Protein AF-A0A534ASK3-F1 (afdb_monomer_lite)

Radius of gyration: 21.66 Å; chains: 1; bounding box: 37×24×74 Å

Sequence (102 aa):
YEHLVEVEGAAWNAELVLRGASERLIPILMTAAVTALGLAPLAFGLSRPGQEIEGPMAVTVLGGLVSSTLLNLVVLPALAERYVQLHPRADAKAVAQPEGAA

Secondary structure (DSSP, 8-state):
-HHHHHTS---SSHHHHHHHHHHHHHHHHHHHHHHHHHHHHHHH-TTSTT-TTHHHHHHHHHHHHHHHHHHHHHHHHHHHHHHHHH-TTSHHHHTT--S---

pLDDT: mean 76.42, std 16.53, range [36.75, 96.25]

Structure (mmCIF, N/CA/C/O backbone):
data_AF-A0A534ASK3-F1
#
_entry.id   AF-A0A534ASK3-F1
#
loop_
_atom_site.group_PDB
_atom_site.id
_atom_site.type_symbol
_atom_site.label_atom_id
_atom_site.label_alt_id
_atom_site.label_comp_id
_atom_site.label_asym_id
_atom_site.label_entity_id
_atom_site.label_seq_id
_atom_site.pdbx_PDB_ins_code
_atom_site.Cartn_x
_atom_site.Cartn_y
_atom_site.Cartn_z
_atom_site.occupancy
_atom_site.B_iso_or_equiv
_atom_site.auth_seq_id
_atom_site.auth_comp_id
_atom_site.auth_asym_id
_atom_site.auth_atom_id
_atom_site.pdbx_PDB_model_num
ATOM 1 N N . TYR A 1 1 ? -1.273 0.846 17.569 1.00 53.47 1 TYR A N 1
ATOM 2 C CA . TYR A 1 1 ? -2.291 0.095 18.328 1.00 53.47 1 TYR A CA 1
ATOM 3 C C . TYR A 1 1 ? -1.906 -0.008 19.795 1.00 53.47 1 TYR A C 1
ATOM 5 O O . TYR A 1 1 ? -2.590 0.638 20.566 1.00 53.47 1 TYR A O 1
ATOM 13 N N . GLU A 1 2 ? -0.806 -0.671 20.186 1.00 50.69 2 GLU A N 1
ATOM 14 C CA . GLU A 1 2 ? -0.387 -0.728 21.609 1.00 50.69 2 GLU A CA 1
ATOM 15 C C . GLU A 1 2 ? -0.232 0.652 22.258 1.00 50.69 2 GLU A C 1
ATOM 17 O O . GLU A 1 2 ? -0.837 0.889 23.288 1.00 50.69 2 GLU A O 1
ATOM 22 N N . HIS A 1 3 ? 0.429 1.618 21.609 1.00 57.09 3 HIS A N 1
ATOM 23 C CA . HIS A 1 3 ? 0.541 2.974 22.169 1.00 57.09 3 HIS A CA 1
ATOM 24 C C . HIS A 1 3 ? -0.826 3.673 22.363 1.00 57.09 3 HIS A C 1
ATOM 26 O O . HIS A 1 3 ? -1.035 4.323 23.377 1.00 57.09 3 HIS A O 1
ATOM 32 N N . LEU A 1 4 ? -1.789 3.516 21.442 1.00 54.56 4 LEU A N 1
ATOM 33 C CA . LEU A 1 4 ? -3.132 4.115 21.585 1.00 54.56 4 LEU A CA 1
ATOM 34 C C . LEU A 1 4 ? -3.980 3.423 22.670 1.00 54.56 4 LEU A C 1
ATOM 36 O O . LEU A 1 4 ? -4.817 4.057 23.305 1.00 54.56 4 LEU A O 1
ATOM 40 N N . VAL A 1 5 ? -3.787 2.122 22.882 1.00 55.22 5 VAL A N 1
ATOM 41 C CA . VAL A 1 5 ? -4.566 1.346 23.858 1.00 55.22 5 VAL A CA 1
ATOM 42 C C . VAL A 1 5 ? -3.942 1.427 25.258 1.00 55.22 5 VAL A C 1
ATOM 44 O O . VAL A 1 5 ? -4.671 1.555 26.236 1.00 55.22 5 VAL A O 1
ATOM 47 N N . GLU A 1 6 ? -2.611 1.405 25.370 1.00 54.53 6 GLU A N 1
ATOM 48 C CA . GLU A 1 6 ? -1.890 1.444 26.653 1.00 54.53 6 GLU A CA 1
ATOM 49 C C . GLU A 1 6 ? -1.605 2.862 27.163 1.00 54.53 6 GLU A C 1
ATOM 51 O O . GLU A 1 6 ? -1.571 3.057 28.376 1.00 54.53 6 GLU A O 1
ATOM 56 N N . VAL A 1 7 ? -1.404 3.851 26.280 1.00 53.94 7 VAL A N 1
ATOM 57 C CA . VAL A 1 7 ? -1.040 5.227 26.683 1.00 53.94 7 VAL A CA 1
ATOM 58 C C . VAL A 1 7 ? -2.235 6.182 26.615 1.00 53.94 7 VAL A C 1
ATOM 60 O O . VAL A 1 7 ? -2.378 7.027 27.494 1.00 53.94 7 VAL A O 1
ATOM 63 N N . GLU A 1 8 ? -3.117 6.041 25.616 1.00 52.69 8 GLU A N 1
ATOM 64 C CA . GLU A 1 8 ? -4.306 6.902 25.446 1.00 52.69 8 GLU A CA 1
ATOM 65 C C . GLU A 1 8 ? -5.599 6.306 26.044 1.00 52.69 8 GLU A C 1
ATOM 67 O O . GLU A 1 8 ? -6.600 7.012 26.147 1.00 52.69 8 GLU A O 1
ATOM 72 N N . GLY A 1 9 ? -5.605 5.033 26.466 1.00 53.97 9 GLY A N 1
ATOM 73 C CA . GLY A 1 9 ? -6.784 4.385 27.064 1.00 53.97 9 GLY A CA 1
ATOM 74 C C . GLY A 1 9 ? -7.970 4.233 26.103 1.00 53.97 9 GLY A C 1
ATOM 75 O O . GLY A 1 9 ? -9.119 4.126 26.536 1.00 53.97 9 GLY A O 1
ATOM 76 N N . ALA A 1 10 ? -7.718 4.265 24.794 1.00 55.59 10 ALA A N 1
ATOM 77 C CA . ALA A 1 10 ? -8.770 4.278 23.794 1.00 55.59 10 ALA A CA 1
ATOM 78 C C . ALA A 1 10 ? -9.436 2.894 23.652 1.00 55.59 10 ALA A C 1
ATOM 80 O O . ALA A 1 10 ? -8.767 1.870 23.497 1.00 55.59 10 ALA A O 1
ATOM 81 N N . ALA A 1 11 ? -10.772 2.883 23.705 1.00 60.16 11 ALA A N 1
ATOM 82 C CA . ALA A 1 11 ? -11.591 1.679 23.577 1.00 60.16 11 ALA A CA 1
ATOM 83 C C . ALA A 1 11 ? -11.368 0.989 22.223 1.00 60.16 11 ALA A C 1
ATOM 85 O O . ALA A 1 11 ? -11.131 1.649 21.204 1.00 60.16 11 ALA A O 1
ATOM 86 N N . TRP A 1 12 ? -11.498 -0.337 22.194 1.00 63.75 12 TRP A N 1
ATOM 87 C CA . TRP A 1 12 ? -11.413 -1.124 20.967 1.00 63.75 12 TRP A CA 1
ATOM 88 C C . TRP A 1 12 ? -12.657 -0.851 20.113 1.00 63.75 12 TRP A C 1
ATOM 90 O O . TRP A 1 12 ? -13.656 -1.559 20.175 1.00 63.75 12 TRP A O 1
ATOM 100 N N . ASN A 1 13 ? -12.609 0.220 19.321 1.00 69.06 13 ASN A N 1
ATOM 101 C CA . ASN A 1 13 ?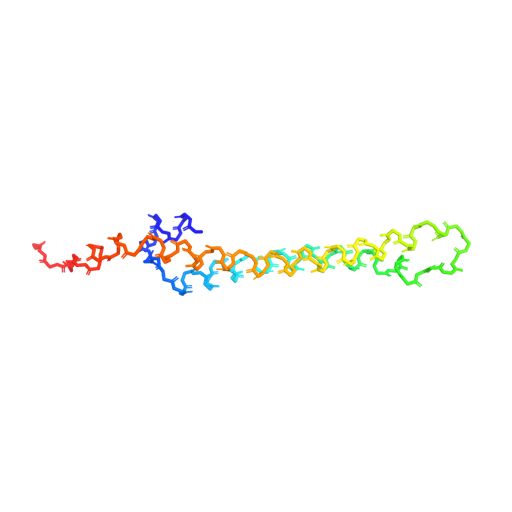 -13.714 0.691 18.496 1.00 69.06 13 ASN A CA 1
ATOM 102 C C . ASN A 1 13 ? -13.287 0.883 17.028 1.00 69.06 13 ASN A C 1
ATOM 104 O O . ASN A 1 13 ? -12.105 0.855 16.676 1.00 69.06 13 ASN A O 1
ATOM 108 N N . ALA A 1 14 ? -14.272 1.065 16.145 1.00 72.56 14 ALA A N 1
ATOM 109 C CA . ALA A 1 14 ? -14.031 1.265 14.714 1.00 72.56 14 ALA A CA 1
ATOM 110 C C . ALA A 1 14 ? -13.181 2.519 14.420 1.00 72.56 14 ALA A C 1
ATOM 112 O O . ALA A 1 14 ? -12.438 2.550 13.440 1.00 72.56 14 ALA A O 1
ATOM 113 N N . GLU A 1 15 ? -13.246 3.532 15.285 1.00 76.12 15 GLU A N 1
ATOM 114 C CA . GLU A 1 15 ? -12.476 4.771 15.155 1.00 76.12 15 GLU A CA 1
ATOM 115 C C . GLU A 1 15 ? -10.973 4.543 15.377 1.00 76.12 15 GLU A C 1
ATOM 117 O O . GLU A 1 15 ? -10.149 5.046 14.611 1.00 76.12 15 GLU A O 1
ATOM 122 N N . LEU A 1 16 ? -10.604 3.687 16.332 1.00 76.50 16 LEU A N 1
ATOM 123 C CA . LEU A 1 16 ? -9.224 3.273 16.581 1.00 76.50 16 LEU A CA 1
ATOM 124 C C . LEU A 1 16 ? -8.663 2.440 15.419 1.00 76.50 16 LEU A C 1
ATOM 126 O O . LEU A 1 16 ? -7.503 2.604 15.028 1.00 76.50 16 LEU A O 1
ATOM 130 N N . VAL A 1 17 ? -9.496 1.586 14.811 1.00 77.12 17 VAL A N 1
ATOM 131 C CA . VAL A 1 17 ? -9.135 0.847 13.590 1.00 77.12 17 VAL A CA 1
ATOM 132 C C . VAL A 1 17 ? -8.857 1.810 12.435 1.00 77.12 17 VAL A C 1
ATOM 134 O O . VAL A 1 17 ? -7.809 1.694 11.795 1.00 77.12 17 VAL A O 1
ATOM 137 N N . LEU A 1 18 ? -9.741 2.784 12.203 1.00 79.88 18 LEU A N 1
ATOM 138 C CA . LEU A 1 18 ? -9.600 3.777 11.135 1.00 79.88 18 LEU A CA 1
ATOM 139 C C . LEU A 1 18 ? -8.370 4.676 11.337 1.00 79.88 18 LEU A C 1
ATOM 141 O O . LEU A 1 18 ? -7.629 4.950 10.385 1.00 79.88 18 LEU A O 1
ATOM 145 N N . ARG A 1 19 ? -8.109 5.097 12.577 1.00 81.00 19 ARG A N 1
ATOM 146 C CA . ARG A 1 19 ? -6.937 5.908 12.920 1.00 81.00 19 ARG A CA 1
ATOM 147 C C . ARG A 1 19 ? -5.635 5.136 12.719 1.00 81.00 19 ARG A C 1
ATOM 149 O O . ARG A 1 19 ? -4.747 5.623 12.021 1.00 81.00 19 ARG A O 1
ATOM 156 N N . GLY A 1 20 ? -5.558 3.898 13.208 1.00 78.88 20 GLY A N 1
ATOM 157 C CA . GLY A 1 20 ? -4.386 3.042 13.003 1.00 78.88 20 GLY A CA 1
ATOM 158 C C . GLY A 1 20 ? -4.140 2.668 11.534 1.00 78.88 20 GLY A C 1
ATOM 159 O O . GLY A 1 20 ? -2.988 2.539 11.116 1.00 78.88 20 GLY A O 1
ATOM 160 N N . ALA A 1 21 ? -5.192 2.548 10.717 1.00 82.38 21 ALA A N 1
ATOM 161 C CA . ALA A 1 21 ? -5.051 2.384 9.269 1.00 82.38 21 ALA A CA 1
ATOM 162 C C . ALA A 1 21 ? -4.473 3.650 8.605 1.00 82.38 21 ALA A C 1
ATOM 164 O O . ALA A 1 21 ? -3.573 3.554 7.766 1.00 82.38 21 ALA A O 1
ATOM 165 N N . SER A 1 22 ? -4.936 4.832 9.021 1.00 83.50 22 SER A N 1
ATOM 166 C CA . SER A 1 22 ? -4.512 6.128 8.469 1.00 83.50 22 SER A CA 1
ATOM 167 C C . SER A 1 22 ? -3.045 6.451 8.777 1.00 83.50 22 SER A C 1
ATOM 169 O O . SER A 1 22 ? -2.319 6.929 7.905 1.00 83.50 22 SER A O 1
ATOM 171 N N . GLU A 1 23 ? -2.572 6.118 9.980 1.00 84.69 23 GLU A N 1
ATOM 172 C CA . GLU A 1 23 ? -1.169 6.302 10.385 1.00 84.69 23 GLU A CA 1
ATOM 173 C C . GLU A 1 23 ? -0.190 5.460 9.553 1.00 84.69 23 GLU A C 1
ATOM 175 O O . GLU A 1 23 ? 0.952 5.861 9.332 1.00 84.69 23 GLU A O 1
ATOM 180 N N . ARG A 1 24 ? -0.629 4.298 9.056 1.00 85.56 24 ARG A N 1
ATOM 181 C CA . ARG A 1 24 ? 0.200 3.391 8.245 1.00 85.56 24 ARG A CA 1
ATOM 182 C C . ARG A 1 24 ? 0.104 3.689 6.753 1.00 85.56 24 ARG A C 1
ATOM 184 O O . ARG A 1 24 ? 1.058 3.423 6.023 1.00 85.56 24 ARG A O 1
ATOM 191 N N . LEU A 1 25 ? -1.016 4.258 6.308 1.00 86.69 25 LEU A N 1
ATOM 192 C CA . LEU A 1 25 ? -1.268 4.602 4.911 1.00 86.69 25 LEU A CA 1
ATOM 193 C C . LEU A 1 25 ? -0.174 5.512 4.342 1.00 86.69 25 LEU A C 1
ATOM 195 O O . LEU A 1 25 ? 0.391 5.198 3.297 1.00 86.69 25 LEU A O 1
ATOM 199 N N . ILE A 1 26 ? 0.160 6.600 5.042 1.00 90.75 26 ILE A N 1
ATOM 200 C CA . ILE A 1 26 ? 1.149 7.580 4.567 1.00 90.75 26 ILE A CA 1
ATOM 201 C C . ILE A 1 26 ? 2.542 6.938 4.385 1.00 90.75 26 ILE A C 1
ATOM 203 O O . ILE A 1 26 ? 3.084 7.034 3.282 1.00 90.75 26 ILE A O 1
ATOM 207 N N . PRO A 1 27 ? 3.121 6.233 5.380 1.00 91.69 27 PRO A N 1
ATOM 208 C CA . PRO A 1 27 ? 4.392 5.525 5.212 1.00 91.69 27 PRO A CA 1
ATOM 209 C C . PRO A 1 27 ? 4.410 4.491 4.078 1.00 91.69 27 PRO A C 1
ATOM 211 O O . PRO A 1 27 ? 5.401 4.389 3.358 1.00 91.69 27 PRO A O 1
ATOM 214 N N . ILE A 1 28 ? 3.331 3.724 3.893 1.00 92.25 28 ILE A N 1
ATOM 215 C CA . ILE A 1 28 ? 3.264 2.687 2.849 1.00 92.25 28 ILE A CA 1
ATOM 216 C C . ILE A 1 28 ? 3.194 3.313 1.463 1.00 92.25 28 ILE A C 1
ATOM 218 O O . ILE A 1 28 ? 3.880 2.872 0.544 1.00 92.25 28 ILE A O 1
ATOM 222 N N . LEU A 1 29 ? 2.368 4.345 1.303 1.00 93.00 29 LEU A N 1
ATOM 223 C CA . LEU A 1 29 ? 2.276 5.058 0.037 1.00 93.00 29 LEU A CA 1
ATOM 224 C C . LEU A 1 29 ? 3.577 5.791 -0.283 1.00 93.00 29 LEU A C 1
ATOM 226 O O . LEU A 1 29 ? 3.953 5.848 -1.447 1.00 93.00 29 LEU A O 1
ATOM 230 N N . MET A 1 30 ? 4.291 6.300 0.726 1.00 95.38 30 MET A N 1
ATOM 231 C CA . MET A 1 30 ? 5.604 6.917 0.539 1.00 95.38 30 MET A CA 1
ATOM 232 C C . MET A 1 30 ? 6.596 5.930 -0.080 1.00 95.38 30 MET A C 1
ATOM 234 O O . MET A 1 30 ? 7.192 6.230 -1.114 1.00 95.38 30 MET A O 1
ATOM 238 N N . THR A 1 31 ? 6.765 4.748 0.519 1.00 94.75 31 THR A N 1
ATOM 239 C CA . THR A 1 31 ? 7.712 3.751 -0.003 1.00 94.75 31 THR A CA 1
ATOM 240 C C . THR A 1 31 ? 7.271 3.231 -1.365 1.00 94.75 31 THR A C 1
ATOM 242 O O . THR A 1 31 ? 8.090 3.156 -2.281 1.00 94.75 31 THR A O 1
ATOM 245 N N . ALA A 1 32 ? 5.973 2.975 -1.542 1.00 93.25 32 ALA A N 1
ATOM 246 C CA . ALA A 1 32 ? 5.427 2.558 -2.823 1.00 93.25 32 ALA A CA 1
ATOM 247 C C . ALA A 1 32 ? 5.653 3.609 -3.922 1.00 93.25 32 ALA A C 1
ATOM 249 O O . ALA A 1 32 ? 6.088 3.266 -5.020 1.00 93.25 32 ALA A O 1
ATOM 250 N N . ALA A 1 33 ? 5.434 4.891 -3.634 1.00 95.50 33 ALA A N 1
ATOM 251 C CA . ALA A 1 33 ? 5.662 5.968 -4.591 1.00 95.50 33 ALA A CA 1
ATOM 252 C C . ALA A 1 33 ? 7.141 6.078 -4.982 1.00 95.50 33 ALA A C 1
ATOM 254 O O . ALA A 1 33 ? 7.449 6.188 -6.167 1.00 95.50 33 ALA A O 1
ATOM 255 N N . VAL A 1 34 ? 8.061 5.992 -4.015 1.00 96.25 34 VAL A N 1
ATOM 256 C CA . VAL A 1 34 ? 9.508 6.023 -4.283 1.00 96.25 34 VAL A CA 1
ATOM 257 C C . VAL A 1 34 ? 9.919 4.869 -5.199 1.00 96.25 34 VAL A C 1
ATOM 259 O O . VAL A 1 34 ? 10.581 5.097 -6.213 1.00 96.25 34 VAL A O 1
ATOM 262 N N . THR A 1 35 ? 9.494 3.640 -4.893 1.00 94.50 35 THR A N 1
ATOM 263 C CA . THR A 1 35 ? 9.784 2.471 -5.736 1.00 94.50 35 THR A CA 1
ATOM 264 C C . THR A 1 35 ? 9.160 2.612 -7.121 1.00 94.50 35 THR A C 1
ATOM 266 O O . THR A 1 35 ? 9.825 2.342 -8.122 1.00 94.50 35 THR A O 1
ATOM 269 N N . ALA A 1 36 ? 7.909 3.070 -7.198 1.00 93.50 36 ALA A N 1
ATOM 270 C CA . ALA A 1 36 ? 7.215 3.228 -8.466 1.00 93.50 36 ALA A CA 1
ATOM 271 C C . ALA A 1 36 ? 7.901 4.255 -9.371 1.00 93.50 36 ALA A C 1
ATOM 273 O O . ALA A 1 36 ? 8.118 3.979 -10.546 1.00 93.50 36 ALA A O 1
ATOM 274 N N . LEU A 1 37 ? 8.306 5.402 -8.823 1.00 94.81 37 LEU A N 1
ATOM 275 C CA . LEU A 1 37 ? 9.035 6.431 -9.565 1.00 94.81 37 LEU A CA 1
ATOM 276 C C . LEU A 1 37 ? 10.427 5.955 -10.004 1.00 94.81 37 LEU A C 1
ATOM 278 O O . LEU A 1 37 ? 10.840 6.250 -11.124 1.00 94.81 37 LEU A O 1
ATOM 282 N N . GLY A 1 38 ? 11.131 5.191 -9.163 1.00 92.81 38 GLY A N 1
ATOM 283 C CA . GLY A 1 38 ? 12.441 4.627 -9.501 1.00 92.81 38 GLY A CA 1
ATOM 284 C C . GLY A 1 38 ? 12.388 3.579 -10.617 1.00 92.81 38 GLY A C 1
ATOM 285 O O . GLY A 1 38 ? 13.288 3.523 -11.453 1.00 92.81 38 GLY A O 1
ATOM 286 N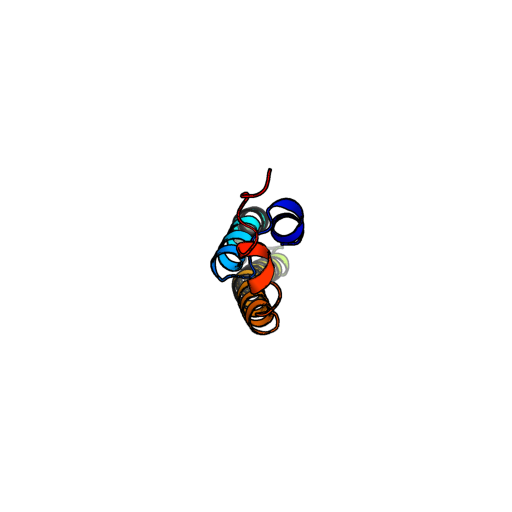 N . LEU A 1 39 ? 11.322 2.774 -10.663 1.00 92.00 39 LEU A N 1
ATOM 287 C CA . LEU A 1 39 ? 11.145 1.714 -11.662 1.00 92.00 39 LEU A CA 1
ATOM 288 C C . LEU A 1 39 ? 10.360 2.153 -12.902 1.00 92.00 39 LEU A C 1
ATOM 290 O O . LEU A 1 39 ? 10.468 1.498 -13.937 1.00 92.00 39 LEU A O 1
ATOM 294 N N . ALA A 1 40 ? 9.610 3.256 -12.837 1.00 89.56 40 ALA A N 1
ATOM 295 C CA . ALA A 1 40 ? 8.819 3.783 -13.947 1.00 89.56 40 ALA A CA 1
ATOM 296 C C . ALA A 1 40 ? 9.589 3.851 -15.283 1.00 89.56 40 ALA A C 1
ATOM 298 O O . ALA A 1 40 ? 9.102 3.284 -16.261 1.00 89.56 40 ALA A O 1
ATOM 299 N N . PRO A 1 41 ? 10.788 4.464 -15.383 1.00 87.31 41 PRO A N 1
ATOM 300 C CA . PRO A 1 41 ? 11.481 4.567 -16.670 1.00 87.31 41 PRO A CA 1
ATOM 301 C C . PRO A 1 41 ? 11.915 3.207 -17.239 1.00 87.31 41 PRO A C 1
ATOM 303 O O . PRO A 1 41 ? 11.931 3.041 -18.458 1.00 87.31 41 PRO A O 1
ATOM 306 N N . LEU A 1 42 ? 12.223 2.228 -16.382 1.00 87.19 42 LEU A N 1
ATOM 307 C CA . LEU A 1 42 ? 12.558 0.859 -16.793 1.00 87.19 42 LEU A CA 1
ATOM 308 C C . LEU A 1 42 ? 11.308 0.107 -17.266 1.00 87.19 42 LEU A C 1
ATOM 310 O O . LEU A 1 42 ? 11.329 -0.553 -18.302 1.00 87.19 42 LEU A O 1
ATOM 314 N N . ALA A 1 43 ? 10.193 0.284 -16.555 1.00 85.00 43 ALA A N 1
ATOM 315 C CA . ALA A 1 43 ? 8.905 -0.316 -16.885 1.00 85.00 43 ALA A CA 1
ATOM 316 C C . ALA A 1 43 ? 8.249 0.259 -18.153 1.00 85.00 43 ALA A C 1
ATOM 318 O O . ALA A 1 43 ? 7.343 -0.365 -18.690 1.00 85.00 43 ALA A O 1
ATOM 319 N N . PHE A 1 44 ? 8.684 1.420 -18.651 1.00 82.56 44 PHE A N 1
ATOM 320 C CA . PHE A 1 44 ? 8.273 1.951 -19.961 1.00 82.56 44 PHE A CA 1
ATOM 321 C C . PHE A 1 44 ? 9.339 1.752 -21.053 1.00 82.56 44 PHE A C 1
ATOM 323 O O . PHE A 1 44 ? 9.055 1.924 -22.237 1.00 82.56 44 PHE A O 1
ATOM 330 N N . GLY A 1 45 ? 10.562 1.369 -20.676 1.00 77.69 45 GLY A N 1
ATOM 331 C CA . GLY A 1 45 ? 11.713 1.193 -21.564 1.00 77.69 45 GLY A CA 1
ATOM 332 C C . GLY A 1 45 ? 11.781 -0.144 -22.310 1.00 77.69 45 GLY A C 1
ATOM 333 O O . GLY A 1 45 ? 12.813 -0.421 -22.912 1.00 77.69 45 GLY A O 1
ATOM 334 N N . LEU A 1 46 ? 10.706 -0.949 -22.314 1.00 64.38 46 LEU A N 1
ATOM 335 C CA . LEU A 1 46 ? 10.690 -2.365 -22.736 1.00 64.38 46 LEU A CA 1
ATOM 336 C C . LEU A 1 46 ? 11.325 -2.674 -24.104 1.00 64.38 46 LEU A C 1
ATOM 338 O O . LEU A 1 46 ? 11.691 -3.817 -24.351 1.00 64.38 46 LEU A O 1
ATOM 342 N N . SER A 1 47 ? 11.450 -1.690 -24.994 1.00 64.31 47 SER A N 1
ATOM 343 C CA . SER A 1 47 ? 11.880 -1.892 -26.382 1.00 64.31 47 SER A CA 1
ATOM 344 C C . SER A 1 47 ? 13.339 -1.508 -26.664 1.00 64.31 47 SER A C 1
ATOM 346 O O . SER A 1 47 ? 13.721 -1.412 -27.832 1.00 64.31 47 SER A O 1
ATOM 348 N N . ARG A 1 48 ? 14.165 -1.238 -25.640 1.00 74.88 48 ARG A N 1
ATOM 349 C CA . ARG A 1 48 ? 15.593 -0.931 -25.840 1.00 74.88 48 ARG A CA 1
ATOM 350 C C . ARG A 1 48 ? 16.456 -2.204 -25.860 1.00 74.88 48 ARG A C 1
ATOM 352 O O . ARG A 1 48 ? 16.313 -3.031 -24.958 1.00 74.88 48 ARG A O 1
ATOM 359 N N . PRO A 1 49 ? 17.397 -2.345 -26.818 1.00 74.69 49 PRO A N 1
ATOM 360 C CA . PRO A 1 49 ? 18.373 -3.435 -26.807 1.00 74.69 49 PRO A CA 1
ATOM 361 C C . PRO A 1 49 ? 19.119 -3.469 -25.467 1.00 74.69 49 PRO A C 1
ATOM 363 O O . PRO A 1 49 ? 19.658 -2.448 -25.040 1.00 74.69 49 PRO A O 1
ATOM 366 N N . GLY A 1 50 ? 19.112 -4.622 -24.793 1.00 77.12 50 GLY A N 1
ATOM 367 C CA . GLY A 1 50 ? 19.687 -4.798 -23.452 1.00 77.12 50 GLY A CA 1
ATOM 368 C C . GLY A 1 50 ? 18.694 -4.726 -22.282 1.00 77.12 50 GLY A C 1
ATOM 369 O O . GLY A 1 50 ? 19.074 -5.079 -21.172 1.00 77.12 50 GLY A O 1
ATOM 370 N N . GLN A 1 51 ? 17.427 -4.349 -22.504 1.00 79.38 51 GLN A N 1
ATOM 371 C CA . GLN A 1 51 ? 16.382 -4.280 -21.458 1.00 79.38 51 GLN A CA 1
ATOM 372 C C . GLN A 1 51 ? 15.340 -5.408 -21.537 1.00 79.38 51 GLN A C 1
ATOM 374 O O . GLN A 1 51 ? 14.281 -5.342 -20.914 1.00 79.38 51 GLN A O 1
ATOM 379 N N . GLU A 1 52 ? 15.659 -6.475 -22.266 1.00 84.75 52 GLU A N 1
ATOM 380 C CA . GLU A 1 52 ? 14.766 -7.611 -22.538 1.00 84.75 52 GLU A CA 1
ATOM 381 C C . GLU A 1 52 ? 14.324 -8.355 -21.265 1.00 84.75 52 GLU A C 1
ATOM 383 O O . GLU A 1 52 ? 13.254 -8.959 -21.238 1.00 84.75 52 GLU A O 1
ATOM 388 N N . ILE A 1 53 ? 15.121 -8.275 -20.193 1.00 86.25 53 ILE A N 1
ATOM 389 C CA . ILE A 1 53 ? 14.832 -8.893 -18.889 1.00 86.25 53 ILE A CA 1
ATOM 390 C C . ILE A 1 53 ? 14.393 -7.850 -17.850 1.00 86.25 53 ILE A C 1
ATOM 392 O O . ILE A 1 53 ? 13.478 -8.100 -17.063 1.00 86.25 53 ILE A O 1
ATOM 396 N N . GLU A 1 54 ? 15.016 -6.668 -17.848 1.00 87.25 54 GLU A N 1
ATOM 397 C CA . GLU A 1 54 ? 14.737 -5.612 -16.864 1.00 87.25 54 GLU A CA 1
ATOM 398 C C . GLU A 1 54 ? 13.331 -5.024 -17.007 1.00 87.25 54 GLU A C 1
ATOM 400 O O . GLU A 1 54 ? 12.670 -4.790 -15.995 1.00 87.25 54 GLU A O 1
ATOM 405 N N . GLY A 1 55 ? 12.842 -4.831 -18.236 1.00 87.62 55 GLY A N 1
ATOM 406 C CA . GLY A 1 55 ? 11.494 -4.312 -18.479 1.00 87.62 55 GLY A CA 1
ATOM 407 C C . GLY A 1 55 ? 10.403 -5.198 -17.856 1.00 87.62 55 GLY A C 1
ATOM 408 O O . GLY A 1 55 ? 9.646 -4.720 -17.005 1.00 87.62 55 GLY A O 1
ATOM 409 N N . PRO A 1 56 ? 10.336 -6.502 -18.200 1.00 88.88 56 PRO A N 1
ATOM 410 C CA . PRO A 1 56 ? 9.385 -7.439 -17.594 1.00 88.88 56 PRO A CA 1
ATOM 411 C C . PRO A 1 56 ? 9.524 -7.565 -16.069 1.00 88.88 56 PRO A C 1
ATOM 413 O O . PRO A 1 56 ? 8.518 -7.668 -15.357 1.00 88.88 56 PRO A O 1
ATOM 416 N N . MET A 1 57 ? 10.753 -7.518 -15.547 1.00 91.75 57 MET A N 1
ATOM 417 C CA . MET A 1 57 ? 11.008 -7.553 -14.105 1.00 91.75 57 MET A CA 1
ATOM 418 C C . MET A 1 57 ? 10.426 -6.316 -13.404 1.00 91.75 57 MET A C 1
ATOM 420 O O . MET A 1 57 ? 9.703 -6.460 -12.417 1.00 91.75 57 MET A O 1
ATOM 424 N N . ALA A 1 58 ? 10.678 -5.113 -13.930 1.00 91.56 58 ALA A N 1
ATOM 425 C CA . ALA A 1 58 ? 10.172 -3.862 -13.365 1.00 91.56 58 ALA A CA 1
ATOM 426 C C . ALA A 1 58 ? 8.636 -3.818 -13.354 1.00 91.56 58 ALA A C 1
ATOM 428 O O . ALA A 1 58 ? 8.035 -3.432 -12.349 1.00 91.56 58 ALA A O 1
ATOM 429 N N . VAL A 1 59 ? 7.994 -4.284 -14.430 1.00 91.62 59 VAL A N 1
ATOM 430 C CA . VAL A 1 59 ? 6.527 -4.398 -14.508 1.00 91.62 59 VAL A CA 1
ATOM 431 C C . VAL A 1 59 ? 5.989 -5.374 -13.456 1.00 91.62 59 VAL A C 1
ATOM 433 O O . VAL A 1 59 ? 5.004 -5.071 -12.781 1.00 91.62 59 VAL A O 1
ATOM 436 N N . THR A 1 60 ? 6.655 -6.514 -13.260 1.00 93.94 60 THR A N 1
ATOM 437 C CA . THR A 1 60 ? 6.265 -7.505 -12.241 1.00 93.94 60 THR A CA 1
ATOM 438 C C . THR A 1 60 ? 6.363 -6.927 -10.827 1.00 93.94 60 THR A C 1
ATOM 440 O O . THR A 1 60 ? 5.447 -7.104 -10.023 1.00 93.94 60 THR A O 1
ATOM 443 N N . VAL A 1 61 ? 7.436 -6.188 -10.524 1.00 94.19 61 VAL A N 1
ATOM 444 C CA . VAL A 1 61 ? 7.624 -5.538 -9.216 1.00 94.19 61 VAL A CA 1
ATOM 445 C C . VAL A 1 61 ? 6.568 -4.460 -8.975 1.00 94.19 61 VAL A C 1
ATOM 447 O O . VAL A 1 61 ? 5.984 -4.423 -7.894 1.00 94.19 61 VAL A O 1
ATOM 450 N N . LEU A 1 62 ? 6.271 -3.621 -9.973 1.00 93.81 62 LEU A N 1
ATOM 451 C CA . LEU A 1 62 ? 5.206 -2.615 -9.884 1.00 93.81 62 LEU A CA 1
ATOM 452 C C . LEU A 1 62 ? 3.837 -3.257 -9.627 1.00 93.81 62 LEU A C 1
ATOM 454 O O . LEU A 1 62 ? 3.091 -2.788 -8.769 1.00 93.81 62 LEU A O 1
ATOM 458 N N . GLY A 1 63 ? 3.522 -4.354 -10.320 1.00 94.44 63 GLY A N 1
ATOM 459 C CA . GLY A 1 63 ? 2.294 -5.114 -10.079 1.00 94.44 63 GLY A CA 1
ATOM 460 C C . GLY A 1 63 ? 2.230 -5.677 -8.657 1.00 94.44 63 GLY A C 1
ATOM 461 O O . GLY A 1 63 ? 1.239 -5.476 -7.953 1.00 94.44 63 GLY A O 1
ATOM 462 N N . GLY A 1 64 ? 3.312 -6.315 -8.198 1.00 94.94 64 GLY A N 1
ATOM 463 C CA . GLY A 1 64 ? 3.413 -6.855 -6.840 1.00 94.94 64 GLY A CA 1
ATOM 464 C C . GLY A 1 64 ? 3.309 -5.781 -5.755 1.00 94.94 64 GLY A C 1
ATOM 465 O O . GLY A 1 64 ? 2.675 -6.008 -4.726 1.00 94.94 64 GLY A O 1
ATOM 466 N N . LEU A 1 65 ? 3.867 -4.594 -6.003 1.00 94.81 65 LEU A N 1
ATOM 467 C CA . LEU A 1 65 ? 3.758 -3.439 -5.119 1.00 94.81 65 LEU A CA 1
ATOM 468 C C . LEU A 1 65 ? 2.299 -2.999 -4.965 1.00 94.81 65 LEU A C 1
ATOM 470 O O . LEU A 1 65 ? 1.822 -2.899 -3.839 1.00 94.81 65 LEU A O 1
ATOM 474 N N . VAL A 1 66 ? 1.572 -2.816 -6.073 1.00 93.62 66 VAL A N 1
ATOM 475 C CA . VAL A 1 66 ? 0.142 -2.458 -6.046 1.00 93.62 66 VAL A CA 1
ATOM 476 C C . VAL A 1 66 ? -0.664 -3.510 -5.284 1.00 93.62 66 VAL A C 1
ATOM 478 O O . VAL A 1 66 ? -1.445 -3.166 -4.394 1.00 93.62 66 VAL A O 1
ATOM 481 N N . SER A 1 67 ? -0.445 -4.796 -5.578 1.00 94.94 67 SER A N 1
ATOM 482 C CA . SER A 1 67 ? -1.117 -5.889 -4.870 1.00 94.94 67 SER A CA 1
ATOM 483 C C . SER A 1 67 ? -0.795 -5.899 -3.375 1.00 94.94 67 SER A C 1
ATOM 485 O O . SER A 1 67 ? -1.704 -6.067 -2.569 1.00 94.94 67 SER A O 1
ATOM 487 N N . SER A 1 68 ? 0.462 -5.678 -2.989 1.00 92.81 68 SER A N 1
ATOM 488 C CA . SER A 1 68 ? 0.895 -5.643 -1.587 1.00 92.81 68 SER A CA 1
ATOM 489 C C . SER A 1 68 ? 0.326 -4.437 -0.836 1.00 92.81 68 SER A C 1
ATOM 491 O O . SER A 1 68 ? -0.158 -4.579 0.288 1.00 92.81 68 SER A O 1
ATOM 493 N N . THR A 1 69 ? 0.294 -3.260 -1.467 1.00 92.25 69 THR A N 1
ATOM 494 C CA . THR A 1 69 ? -0.333 -2.061 -0.898 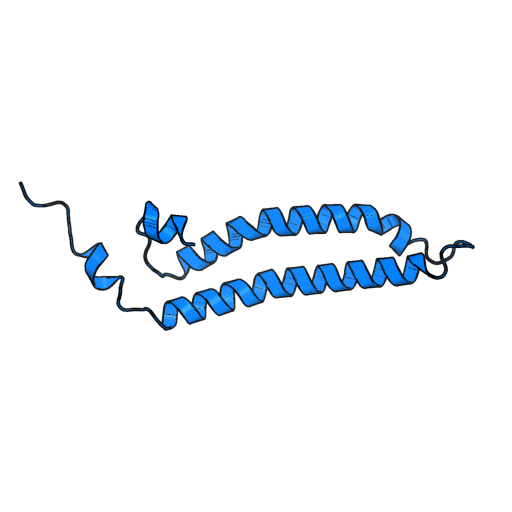1.00 92.25 69 THR A CA 1
ATOM 495 C C . THR A 1 69 ? -1.823 -2.290 -0.663 1.00 92.25 69 THR A C 1
ATOM 497 O O . THR A 1 69 ? -2.303 -2.040 0.441 1.00 92.25 69 THR A O 1
ATOM 500 N N . LEU A 1 70 ? -2.549 -2.822 -1.652 1.00 91.56 70 LEU A N 1
ATOM 501 C CA . LEU A 1 70 ? -3.968 -3.155 -1.500 1.00 91.56 70 LEU A CA 1
ATOM 502 C C . LEU A 1 70 ? -4.186 -4.204 -0.410 1.00 91.56 70 LEU A C 1
ATOM 504 O O . LEU A 1 70 ? -5.043 -4.022 0.451 1.00 91.56 70 LEU A O 1
ATOM 508 N N . LEU A 1 71 ? -3.383 -5.270 -0.411 1.00 91.94 71 LEU A N 1
ATOM 509 C CA . LEU A 1 71 ? -3.466 -6.318 0.596 1.00 91.94 71 LEU A CA 1
ATOM 510 C C . LEU A 1 71 ? -3.258 -5.731 1.991 1.00 91.94 71 LEU A C 1
ATOM 512 O O . LEU A 1 71 ? -4.065 -5.980 2.874 1.00 91.94 71 LEU A O 1
ATOM 516 N N . ASN A 1 72 ? -2.244 -4.894 2.194 1.00 88.94 72 ASN A N 1
ATOM 517 C CA . ASN A 1 72 ? -2.009 -4.273 3.489 1.00 88.94 72 ASN A CA 1
ATOM 518 C C . ASN A 1 72 ? -3.172 -3.356 3.905 1.00 88.94 72 ASN A C 1
ATOM 520 O O . ASN A 1 72 ? -3.618 -3.416 5.050 1.00 88.94 72 ASN A O 1
ATOM 524 N N . LEU A 1 73 ? -3.665 -2.514 2.993 1.00 86.75 73 LEU A N 1
ATOM 525 C CA . LEU A 1 73 ? -4.737 -1.560 3.287 1.00 86.75 73 LEU A CA 1
ATOM 526 C C . LEU A 1 73 ? -6.107 -2.211 3.480 1.00 86.75 73 LEU A C 1
ATOM 528 O O . LEU A 1 73 ? -6.951 -1.595 4.111 1.00 86.75 73 LEU A O 1
ATOM 532 N N . VAL A 1 74 ? -6.338 -3.425 2.978 1.00 87.31 74 VAL A N 1
ATOM 533 C CA . VAL A 1 74 ? -7.608 -4.153 3.154 1.00 87.31 74 VAL A CA 1
ATOM 534 C C . VAL A 1 74 ? -7.515 -5.184 4.280 1.00 87.31 74 VAL A C 1
ATOM 536 O O . VAL A 1 74 ? -8.403 -5.263 5.126 1.00 87.31 74 VAL A O 1
ATOM 539 N N . VAL A 1 75 ? -6.432 -5.962 4.336 1.00 87.88 75 VAL A N 1
ATOM 540 C CA . VAL A 1 75 ? -6.281 -7.069 5.293 1.00 87.88 75 VAL A CA 1
ATOM 541 C C . VAL A 1 75 ? -6.065 -6.562 6.712 1.00 87.88 75 VAL A C 1
ATOM 543 O O . VAL A 1 75 ? -6.658 -7.116 7.633 1.00 87.88 75 VAL A O 1
ATOM 546 N N . LEU A 1 76 ? -5.262 -5.511 6.916 1.00 84.62 76 LEU A N 1
ATOM 547 C CA . LEU A 1 76 ? -5.058 -4.965 8.261 1.00 84.62 76 LEU A CA 1
ATOM 548 C C . LEU A 1 76 ? -6.347 -4.435 8.902 1.00 84.62 76 LEU A C 1
ATOM 550 O O . LEU A 1 76 ? -6.628 -4.863 10.022 1.00 84.62 76 LEU A O 1
ATOM 554 N N . PRO A 1 77 ? -7.144 -3.553 8.263 1.00 81.62 77 PRO A N 1
ATOM 555 C CA . PRO A 1 77 ? -8.380 -3.086 8.883 1.00 81.62 77 PRO A CA 1
ATOM 556 C C . PRO A 1 77 ? -9.402 -4.211 9.040 1.00 81.62 77 PRO A C 1
ATOM 558 O O . PRO A 1 77 ? -10.038 -4.276 10.086 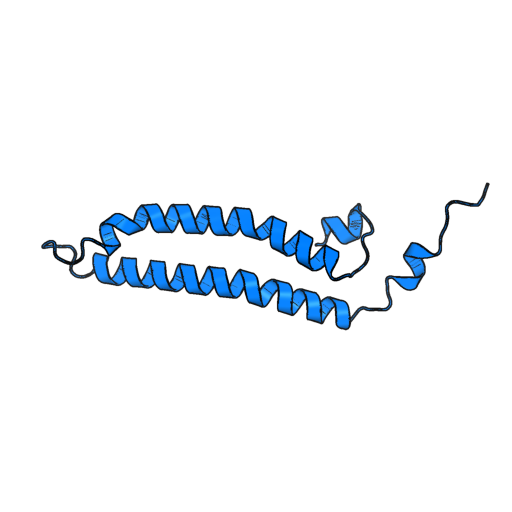1.00 81.62 77 PRO A O 1
ATOM 561 N N . ALA A 1 78 ? -9.503 -5.145 8.087 1.00 85.56 78 ALA A N 1
ATOM 562 C CA . ALA A 1 78 ? -10.403 -6.294 8.216 1.00 85.56 78 ALA A CA 1
ATOM 563 C C . ALA A 1 78 ? -10.032 -7.203 9.405 1.00 85.56 78 ALA A C 1
ATOM 565 O O . ALA A 1 78 ? -10.902 -7.670 10.143 1.00 85.56 78 ALA A O 1
ATOM 566 N N . LEU A 1 79 ? -8.735 -7.447 9.626 1.00 82.81 79 LEU A N 1
ATOM 567 C CA . LEU A 1 79 ? -8.262 -8.198 10.791 1.00 82.81 79 LEU A CA 1
ATOM 568 C C . LEU A 1 79 ? -8.485 -7.425 12.093 1.00 82.81 79 LEU A C 1
ATOM 570 O O . LEU A 1 79 ? -8.905 -8.026 13.079 1.00 82.81 79 LEU A O 1
ATOM 574 N N . ALA A 1 80 ? -8.228 -6.117 12.099 1.00 78.62 80 ALA A N 1
ATOM 575 C CA . ALA A 1 80 ? -8.414 -5.272 13.272 1.00 78.62 80 ALA A CA 1
ATOM 576 C C . ALA A 1 80 ? -9.895 -5.178 13.678 1.00 78.62 80 ALA A C 1
ATOM 578 O O . ALA A 1 80 ? -10.211 -5.344 14.855 1.00 78.62 80 ALA A O 1
ATOM 579 N N . GLU A 1 81 ? -10.810 -5.018 12.719 1.00 78.75 81 GLU A N 1
ATOM 580 C CA . GLU A 1 81 ? -12.258 -5.040 12.958 1.00 78.75 81 GLU A CA 1
ATOM 581 C C . GLU A 1 81 ? -12.705 -6.382 13.556 1.00 78.75 81 GLU A C 1
ATOM 583 O O . GLU A 1 81 ? -13.419 -6.423 14.560 1.00 78.75 81 GLU A O 1
ATOM 588 N N . ARG A 1 82 ? -12.219 -7.500 13.007 1.00 80.31 82 ARG A N 1
ATOM 589 C CA . ARG A 1 82 ? -12.501 -8.829 13.562 1.00 80.31 82 ARG A CA 1
ATOM 590 C C . ARG A 1 82 ? -11.948 -8.995 14.981 1.00 80.31 82 ARG A C 1
ATOM 592 O O . ARG A 1 82 ? -12.579 -9.650 15.807 1.00 80.31 82 ARG A O 1
ATOM 599 N N . TYR A 1 83 ? -10.783 -8.422 15.277 1.00 74.19 83 TYR A N 1
ATOM 600 C CA . TYR A 1 83 ? -10.170 -8.498 16.605 1.00 74.19 83 TYR A CA 1
ATOM 601 C C . TYR A 1 83 ? -10.955 -7.693 17.652 1.00 74.19 83 TYR A C 1
ATOM 603 O O . TYR A 1 83 ? -11.149 -8.178 18.770 1.00 74.19 83 TYR A O 1
ATOM 61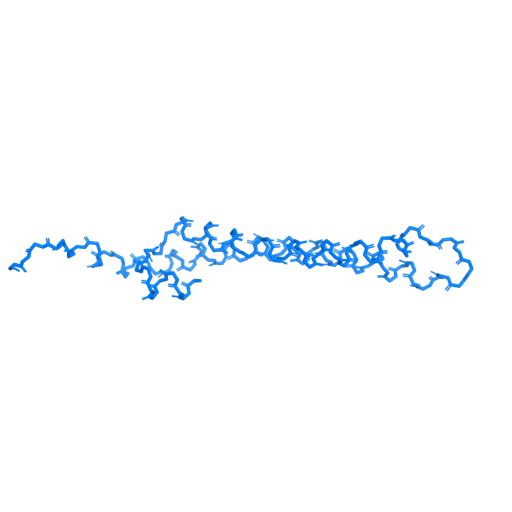1 N N . VAL A 1 84 ? -11.478 -6.523 17.261 1.00 68.56 84 VAL A N 1
ATOM 612 C CA . VAL A 1 84 ? -12.410 -5.706 18.060 1.00 68.56 84 VAL A CA 1
ATOM 613 C C . VAL A 1 84 ? -13.673 -6.503 18.405 1.00 68.56 84 VAL A C 1
ATOM 615 O O . VAL A 1 84 ? -14.075 -6.561 19.566 1.00 68.56 84 VAL A O 1
ATOM 618 N N . GLN A 1 85 ? -14.261 -7.197 17.426 1.00 67.38 85 GLN A N 1
ATOM 619 C CA . GLN A 1 85 ? -15.460 -8.021 17.639 1.00 67.38 85 GLN A CA 1
ATOM 620 C C . GLN A 1 85 ? -15.229 -9.212 18.589 1.00 67.38 85 GLN A C 1
ATOM 622 O O . GLN A 1 85 ? -16.183 -9.709 19.187 1.00 67.38 85 GLN A O 1
ATOM 627 N N . LEU A 1 86 ? -13.982 -9.671 18.746 1.00 64.06 86 LEU A N 1
ATOM 628 C CA . LEU A 1 86 ? -13.614 -10.789 19.625 1.00 64.06 86 LEU A CA 1
ATOM 629 C C . LEU A 1 86 ? -13.309 -10.361 21.072 1.00 64.06 86 LEU A C 1
ATOM 631 O O . LEU A 1 86 ? -13.497 -11.169 21.981 1.00 64.06 86 LEU A O 1
ATOM 635 N N . HIS A 1 87 ? -12.929 -9.099 21.309 1.00 62.53 87 HIS A N 1
ATOM 636 C CA . HIS A 1 87 ? -12.705 -8.544 22.654 1.00 62.53 87 HIS A CA 1
ATOM 637 C C . HIS A 1 87 ? -13.678 -7.417 23.109 1.00 62.53 87 HIS A C 1
ATOM 639 O O . HIS A 1 87 ? -13.221 -6.465 23.738 1.00 62.53 87 HIS A O 1
ATOM 645 N N . PRO A 1 88 ? -15.020 -7.515 22.950 1.00 55.09 88 PRO A N 1
ATOM 646 C CA . PRO A 1 88 ? -15.966 -6.469 23.383 1.00 55.09 88 PRO A CA 1
ATOM 647 C C . PRO A 1 88 ? -16.030 -6.147 24.891 1.00 55.09 88 PRO A C 1
ATOM 649 O O . PRO A 1 88 ? -16.791 -5.269 25.290 1.00 55.09 88 PRO A O 1
ATOM 652 N N . ARG A 1 89 ? -15.351 -6.904 25.769 1.00 51.72 89 ARG A N 1
ATOM 653 C CA . ARG A 1 89 ? -15.597 -6.873 27.230 1.00 51.72 89 ARG A CA 1
ATOM 654 C C . ARG A 1 89 ? -14.583 -6.096 28.070 1.00 51.72 89 ARG A C 1
ATOM 656 O O . ARG A 1 89 ? -14.851 -5.907 29.255 1.00 51.72 89 ARG A O 1
ATOM 663 N N . ALA A 1 90 ? -13.471 -5.626 27.509 1.00 54.28 90 ALA A N 1
ATOM 664 C CA . ALA A 1 90 ? -12.515 -4.823 28.280 1.00 54.28 90 ALA A CA 1
ATOM 665 C C . ALA A 1 90 ? -13.004 -3.374 28.515 1.00 54.28 90 ALA A C 1
ATOM 667 O O . ALA A 1 90 ? -12.621 -2.747 29.501 1.00 54.28 90 ALA A O 1
ATOM 668 N N . ASP A 1 91 ? -13.925 -2.883 27.679 1.00 53.53 91 ASP A N 1
ATOM 669 C CA . ASP A 1 91 ? -14.233 -1.449 27.574 1.00 53.53 91 ASP A CA 1
ATOM 670 C C . ASP A 1 91 ? -15.369 -0.967 28.496 1.00 53.53 91 ASP A C 1
ATOM 672 O O . ASP A 1 91 ? -15.457 0.217 28.815 1.00 53.53 91 ASP A O 1
ATOM 676 N N . ALA A 1 92 ? -16.215 -1.864 29.014 1.00 52.53 92 ALA A N 1
ATOM 677 C CA . ALA A 1 92 ? -17.308 -1.462 29.909 1.00 52.53 92 ALA A CA 1
ATOM 678 C C . ALA A 1 92 ? -16.824 -0.998 31.299 1.00 52.53 92 ALA A C 1
ATOM 680 O O . ALA A 1 92 ? -17.575 -0.343 32.020 1.00 52.53 92 ALA A O 1
ATOM 681 N N . LYS A 1 93 ? -15.586 -1.335 31.695 1.00 45.97 93 LYS A N 1
ATOM 682 C CA . LYS A 1 93 ? -15.028 -0.948 33.003 1.00 45.97 93 LYS A CA 1
ATOM 683 C C . LYS A 1 93 ? -14.192 0.332 32.975 1.00 45.97 93 LYS A C 1
ATOM 685 O O . LYS A 1 93 ? -14.131 0.998 34.000 1.00 45.97 93 LYS A O 1
ATOM 690 N N . ALA A 1 94 ? -13.585 0.693 31.844 1.00 52.22 94 ALA A N 1
ATOM 691 C CA . ALA A 1 94 ? -12.707 1.866 31.763 1.00 52.22 94 ALA A CA 1
ATOM 692 C C . ALA A 1 94 ? -13.485 3.190 31.640 1.00 52.22 94 ALA A C 1
ATOM 694 O O . ALA A 1 94 ? -13.061 4.204 32.178 1.00 52.22 94 ALA A O 1
ATOM 695 N N . VAL A 1 95 ? -14.669 3.169 31.016 1.00 52.00 95 VAL A N 1
ATOM 696 C CA . VAL A 1 95 ? -15.549 4.351 30.885 1.00 52.00 95 VAL A CA 1
ATOM 697 C C . VAL A 1 95 ? -16.330 4.644 32.182 1.00 52.00 95 VAL A C 1
ATOM 699 O O . VAL A 1 95 ? -16.872 5.730 32.359 1.00 52.00 95 VAL A O 1
ATOM 702 N N . ALA A 1 96 ? -16.387 3.687 33.117 1.00 50.03 96 ALA A N 1
ATOM 703 C CA . ALA A 1 96 ? -17.230 3.747 34.313 1.00 50.03 96 ALA A CA 1
ATOM 704 C C . ALA A 1 96 ? -16.544 4.298 35.578 1.00 50.03 96 ALA A C 1
ATOM 706 O O . ALA A 1 96 ? -17.164 4.269 36.641 1.00 50.03 96 ALA A O 1
ATOM 707 N N . GLN A 1 97 ? -15.310 4.805 35.502 1.00 49.97 97 GLN A N 1
ATOM 708 C CA . GLN A 1 97 ? -14.710 5.557 36.607 1.00 49.97 97 GLN A CA 1
ATOM 709 C C . GLN A 1 97 ? -14.720 7.054 36.260 1.00 49.97 97 GLN A C 1
ATOM 711 O O . GLN A 1 97 ? -13.726 7.566 35.752 1.00 49.97 97 GLN A O 1
ATOM 716 N N . PRO A 1 98 ? -15.834 7.775 36.499 1.00 45.75 98 PRO A N 1
ATOM 717 C CA . PRO A 1 98 ? -15.792 9.225 36.490 1.00 45.75 98 PRO A CA 1
ATOM 718 C C . PRO A 1 98 ? -14.872 9.670 37.632 1.00 45.75 98 PRO A C 1
ATOM 720 O O . PRO A 1 98 ? -14.940 9.138 38.746 1.00 45.75 98 PRO A O 1
ATOM 723 N N . GLU A 1 99 ? -14.006 10.638 37.348 1.00 52.53 99 GLU A N 1
ATOM 724 C CA . GLU A 1 99 ? -13.258 11.397 38.346 1.00 52.53 99 GLU A CA 1
ATOM 725 C C . GLU A 1 99 ? -14.240 12.162 39.243 1.00 52.53 99 GLU A C 1
ATOM 727 O O . GLU A 1 99 ? -14.598 13.315 39.014 1.00 52.53 99 GLU A O 1
ATOM 732 N N . GLY A 1 100 ? -14.733 11.460 40.254 1.00 52.59 100 GLY A N 1
ATOM 733 C CA .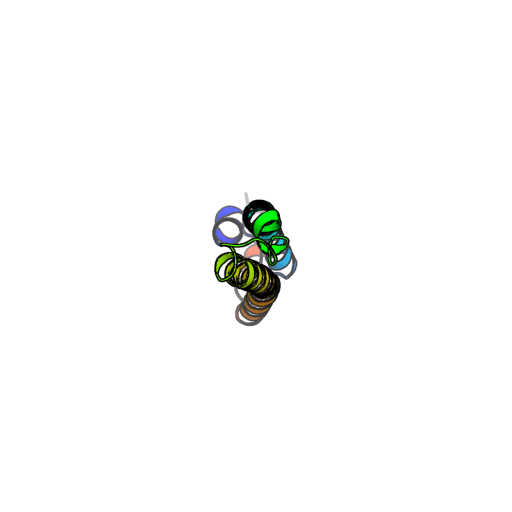 GLY A 1 100 ? -15.636 11.953 41.275 1.00 52.59 100 GLY A CA 1
ATOM 734 C C . GLY A 1 100 ? -15.406 11.177 42.562 1.00 52.59 100 GLY A C 1
ATOM 735 O O . GLY A 1 100 ? -16.280 10.428 42.984 1.00 52.59 100 GLY A O 1
ATOM 736 N N . ALA A 1 101 ? -14.223 11.318 43.162 1.00 42.69 101 ALA A N 1
ATOM 737 C CA . ALA A 1 101 ? -14.010 11.001 44.571 1.00 42.69 101 ALA A CA 1
ATOM 738 C C . ALA A 1 101 ? -12.755 11.703 45.121 1.00 42.69 101 ALA A C 1
ATOM 740 O O . ALA A 1 101 ? -11.640 11.291 44.813 1.00 42.69 101 ALA A O 1
ATOM 741 N N . ALA A 1 102 ? -13.032 12.660 46.016 1.00 36.75 102 ALA A N 1
ATOM 742 C CA . ALA A 1 102 ? -12.173 13.298 47.023 1.00 36.75 102 ALA A CA 1
ATOM 743 C C . ALA A 1 102 ? -11.293 14.480 46.585 1.00 36.75 102 ALA A C 1
ATOM 745 O O . ALA A 1 102 ? -10.272 14.276 45.899 1.00 36.75 102 ALA A O 1
#

Foldseek 3Di:
DCCCCVVVVDALDLVVLVVVLVVVLVVLVVVLVVLCVVLVVLCVVCPDVPSVPSNVVSVVVNVVSVVVSVCCSPVSSVVSVVVSVVPVPPNVPSVPDDPDDD